Protein AF-A0AA45A853-F1 (afdb_monomer_lite)

Secondary structure (DSSP, 8-state):
--SHHHHHHHHHHHHHHHHHHHHHHHHHHHHHHHHHHHHHHHHHHHHHHHHHHHHHHHHHHHHHHHHHHHHHTTS-HHHHHHHTTTS-TTHHHHHHHHHHHHHHHHHHHHHHHHHHHH--

Sequence (120 aa):
MIALLPILSTVGNVLRLPALAAFLGGLATKVFELFFIRFSKQMAINLTVVTMIIGMATAASFTIYAMLTAIHFLVPPFLSQAWGFFVPDIAVPCVSTIMSARVMRWAWIWQMYTITRIAP

pLDDT: mean 74.33, std 8.97, range [47.44, 86.19]

Radius of gyration: 32.73 Å; chains: 1; bounding box: 50×24×103 Å

InterPro domains:
  IPR035210 Protein of unknown function DUF5455 [PF17537] (19-112)

Structure (mmCIF, N/CA/C/O backbone):
data_AF-A0AA45A853-F1
#
_entry.id   AF-A0AA45A853-F1
#
loop_
_atom_site.group_PDB
_atom_site.id
_atom_site.type_symbol
_atom_site.label_atom_id
_atom_site.label_alt_id
_atom_site.label_comp_id
_atom_site.label_asym_id
_atom_site.label_entity_id
_atom_site.label_seq_id
_atom_site.pdbx_PDB_ins_code
_atom_site.Cartn_x
_atom_site.Cartn_y
_atom_site.Cartn_z
_atom_site.occupancy
_atom_site.B_iso_or_equiv
_atom_site.auth_seq_id
_atom_site.auth_comp_id
_atom_site.auth_asym_id
_atom_site.auth_atom_id
_atom_site.pdbx_PDB_model_num
ATOM 1 N N . MET A 1 1 ? -23.615 -8.102 73.657 1.00 47.44 1 MET A N 1
ATOM 2 C CA . MET A 1 1 ? -23.521 -8.590 72.262 1.00 47.44 1 MET A CA 1
ATOM 3 C C . MET A 1 1 ? -24.364 -7.732 71.296 1.00 47.44 1 MET A C 1
ATOM 5 O O . MET A 1 1 ? -25.074 -8.289 70.478 1.00 47.44 1 MET A O 1
ATOM 9 N N . ILE A 1 2 ? -24.330 -6.385 71.368 1.00 53.19 2 ILE A N 1
ATOM 10 C CA . ILE A 1 2 ? -25.348 -5.554 70.668 1.00 53.19 2 ILE A CA 1
ATOM 11 C C . ILE A 1 2 ? -24.863 -4.202 70.091 1.00 53.19 2 ILE A C 1
ATOM 13 O O . ILE A 1 2 ? -25.653 -3.465 69.521 1.00 53.19 2 ILE A O 1
ATOM 17 N N . ALA A 1 3 ? -23.561 -3.888 70.109 1.00 55.75 3 ALA A N 1
ATOM 18 C CA . ALA A 1 3 ? -23.056 -2.628 69.529 1.00 55.75 3 ALA A CA 1
ATOM 19 C C . ALA A 1 3 ? -22.618 -2.713 68.046 1.00 55.75 3 ALA A C 1
ATOM 21 O O . ALA A 1 3 ? -22.424 -1.684 67.410 1.00 55.75 3 ALA A O 1
ATOM 22 N N . LEU A 1 4 ? -22.481 -3.917 67.469 1.00 52.81 4 LEU A N 1
ATOM 23 C CA . LEU A 1 4 ? -22.012 -4.098 66.080 1.00 52.81 4 LEU A CA 1
ATOM 24 C C . LEU A 1 4 ? -23.135 -4.061 65.030 1.00 52.81 4 LEU A C 1
ATOM 26 O O . LEU A 1 4 ? -22.886 -3.722 63.877 1.00 52.81 4 LEU A O 1
ATOM 30 N N . LEU A 1 5 ? -24.376 -4.359 65.426 1.00 59.69 5 LEU A N 1
ATOM 31 C CA . LEU A 1 5 ? -25.558 -4.317 64.556 1.00 59.69 5 LEU A CA 1
ATOM 32 C C . LEU A 1 5 ? -25.847 -2.921 63.965 1.00 59.69 5 LEU A C 1
ATOM 34 O O . LEU A 1 5 ? -26.066 -2.844 62.754 1.00 59.69 5 LEU A O 1
ATOM 38 N N . PRO A 1 6 ? -25.802 -1.810 64.734 1.00 60.84 6 PRO A N 1
ATOM 39 C CA . PRO A 1 6 ? -26.031 -0.490 64.153 1.00 60.84 6 PRO A CA 1
ATOM 40 C C . PRO A 1 6 ? -24.904 -0.069 63.200 1.00 60.84 6 PRO A C 1
ATOM 42 O O . PRO A 1 6 ? -25.202 0.532 62.173 1.00 60.84 6 PRO A O 1
ATOM 45 N N . ILE A 1 7 ? -23.647 -0.455 63.465 1.00 60.97 7 ILE A N 1
ATOM 46 C CA . ILE A 1 7 ? -22.483 -0.133 62.616 1.00 60.97 7 ILE A CA 1
ATOM 47 C C . ILE A 1 7 ? -22.533 -0.904 61.290 1.00 60.97 7 ILE A C 1
ATOM 49 O O . ILE A 1 7 ? -22.311 -0.331 60.229 1.00 60.97 7 ILE A O 1
ATOM 53 N N . LEU A 1 8 ? -22.896 -2.189 61.315 1.00 58.50 8 LEU A N 1
ATOM 54 C CA . LEU A 1 8 ? -23.122 -2.967 60.091 1.00 58.50 8 LEU A CA 1
ATOM 55 C C . LEU A 1 8 ? -24.299 -2.414 59.269 1.00 58.50 8 LEU A C 1
ATOM 57 O O . LEU A 1 8 ? -24.234 -2.407 58.040 1.00 58.50 8 LEU A O 1
ATOM 61 N N . SER A 1 9 ? -25.342 -1.891 59.926 1.00 60.53 9 SER A N 1
ATOM 62 C CA . SER A 1 9 ? -26.482 -1.269 59.237 1.00 60.53 9 SER A CA 1
ATOM 63 C C . SER A 1 9 ? -26.142 0.090 58.603 1.00 60.53 9 SER A C 1
ATOM 65 O O . SER A 1 9 ? -26.600 0.381 57.496 1.00 60.53 9 SER A O 1
ATOM 67 N N . THR A 1 10 ? -25.304 0.908 59.251 1.00 61.03 10 THR A N 1
ATOM 68 C CA . THR A 1 10 ? -24.875 2.209 58.716 1.00 61.03 10 THR A CA 1
ATOM 69 C C . THR A 1 10 ? -23.854 2.033 57.599 1.00 61.03 10 THR A C 1
ATOM 71 O O . THR A 1 10 ? -24.005 2.645 56.545 1.00 61.03 10 THR A O 1
ATOM 74 N N . VAL A 1 11 ? -22.892 1.122 57.757 1.00 60.19 11 VAL A N 1
ATOM 75 C CA . VAL A 1 11 ? -21.936 0.745 56.705 1.00 60.19 11 VAL A CA 1
ATOM 76 C C . VAL A 1 11 ? -22.684 0.172 55.491 1.00 60.19 11 VAL A C 1
ATOM 78 O O . VAL A 1 11 ? -22.473 0.633 54.372 1.00 60.19 11 VAL A O 1
ATOM 81 N N . GLY A 1 12 ? -23.660 -0.720 55.696 1.00 60.38 12 GLY A N 1
ATOM 82 C CA . GLY A 1 12 ? -24.498 -1.262 54.620 1.00 60.38 12 GLY A CA 1
ATOM 83 C C . GLY A 1 12 ? -25.330 -0.217 53.861 1.00 60.38 12 GLY A C 1
ATOM 84 O O . GLY A 1 12 ? -25.534 -0.365 52.657 1.00 60.38 12 GLY A O 1
ATOM 85 N N . ASN A 1 13 ? -25.774 0.863 54.514 1.00 61.66 13 ASN A N 1
ATOM 86 C CA . ASN A 1 13 ? -26.482 1.963 53.845 1.00 61.66 13 ASN A CA 1
ATOM 87 C C . ASN A 1 13 ? -25.541 2.929 53.113 1.00 61.66 13 ASN A C 1
ATOM 89 O O . ASN A 1 13 ? -25.890 3.402 52.032 1.00 61.66 13 ASN A O 1
ATOM 93 N N . VAL A 1 14 ? -24.341 3.183 53.643 1.00 61.38 14 VAL A N 1
ATOM 94 C CA . VAL A 1 14 ? -23.356 4.049 52.980 1.00 61.38 14 VAL A CA 1
ATOM 95 C C . VAL A 1 14 ? -22.742 3.353 51.768 1.00 61.38 14 VAL A C 1
ATOM 97 O O . VAL A 1 14 ? -22.54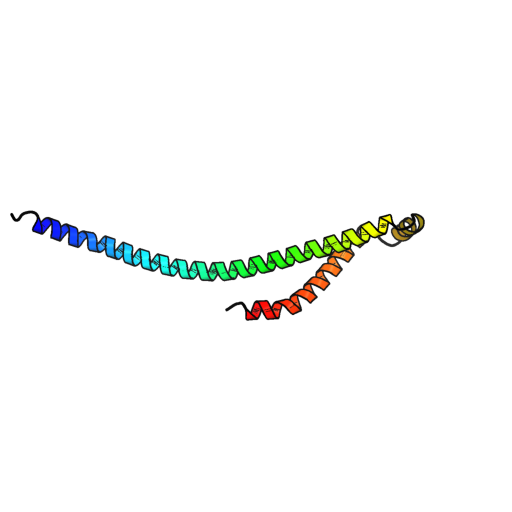3 4.016 50.763 1.00 61.38 14 VAL A O 1
ATOM 100 N N . LEU A 1 15 ? -22.526 2.032 51.793 1.00 58.69 15 LEU A N 1
ATOM 101 C CA . LEU A 1 15 ? -21.997 1.260 50.654 1.00 58.69 15 LEU A CA 1
ATOM 102 C C . LEU A 1 15 ? -22.964 1.140 49.462 1.00 58.69 15 LEU A C 1
ATOM 104 O O . LEU A 1 15 ? -22.514 0.909 48.339 1.00 58.69 15 LEU A O 1
ATOM 108 N N . ARG A 1 16 ? -24.272 1.345 49.661 1.00 60.72 16 ARG A N 1
ATOM 109 C CA . ARG A 1 16 ? -25.268 1.312 48.573 1.00 60.72 16 ARG A CA 1
ATOM 110 C C . ARG A 1 16 ? -25.104 2.460 47.578 1.00 60.72 16 ARG A C 1
ATOM 112 O O . ARG A 1 16 ? -25.307 2.250 46.388 1.00 60.72 16 ARG A O 1
ATOM 119 N N . LEU A 1 17 ? -24.702 3.643 48.044 1.00 63.72 17 LEU A N 1
ATOM 120 C CA . LEU A 1 17 ? -24.504 4.832 47.206 1.00 63.72 17 LEU A CA 1
ATOM 121 C C . LEU A 1 17 ? -23.281 4.698 46.264 1.00 63.72 17 LEU A C 1
ATOM 123 O O . LEU A 1 17 ? -23.450 4.884 45.059 1.00 63.72 17 LEU A O 1
ATOM 127 N N . PRO A 1 18 ? -22.085 4.287 46.738 1.00 68.44 18 PRO A N 1
ATOM 128 C CA . PRO A 1 18 ? -20.942 3.946 45.897 1.00 68.44 18 PRO A CA 1
ATOM 129 C C . PRO A 1 18 ? -21.198 2.750 44.983 1.00 68.44 18 PRO A C 1
ATOM 131 O O . PRO A 1 18 ? -20.747 2.771 43.845 1.00 68.44 18 PRO A O 1
ATOM 134 N N . ALA A 1 19 ? -21.929 1.723 45.434 1.00 66.81 19 ALA A N 1
ATOM 135 C CA . ALA A 1 19 ? -22.240 0.563 44.599 1.00 66.81 19 ALA A CA 1
ATOM 136 C C . ALA A 1 19 ? -23.174 0.925 43.431 1.00 66.81 19 ALA A C 1
ATOM 138 O O . ALA A 1 19 ? -22.950 0.478 42.308 1.00 66.81 19 ALA A O 1
ATOM 139 N N . LEU A 1 20 ? -24.171 1.787 43.662 1.00 63.34 20 LEU A N 1
ATOM 140 C CA . LEU A 1 20 ? -25.020 2.341 42.604 1.00 63.34 20 LEU A CA 1
ATOM 141 C C . LEU A 1 20 ? -24.236 3.261 41.665 1.00 63.34 20 LEU A C 1
ATOM 143 O O . LEU A 1 20 ? -24.387 3.142 40.454 1.00 63.34 20 LEU A O 1
ATOM 147 N N . ALA A 1 21 ? -23.371 4.130 42.193 1.00 72.06 21 ALA A N 1
ATOM 148 C CA . ALA A 1 21 ? -22.524 4.997 41.375 1.00 72.06 21 ALA A CA 1
ATOM 149 C C . ALA A 1 21 ? -21.514 4.199 40.530 1.00 72.06 21 ALA A C 1
ATOM 151 O O . ALA A 1 21 ? -21.306 4.516 39.362 1.00 72.06 21 ALA A O 1
ATOM 152 N N . ALA A 1 22 ? -20.936 3.127 41.077 1.00 74.25 22 ALA A N 1
ATOM 153 C CA . ALA A 1 22 ? -20.046 2.223 40.354 1.00 74.25 22 ALA A CA 1
ATOM 154 C C . ALA A 1 22 ? -20.801 1.392 39.306 1.00 74.25 22 ALA A C 1
ATOM 156 O O . ALA A 1 22 ? -20.292 1.186 38.208 1.00 74.25 22 ALA A O 1
ATOM 157 N N . PHE A 1 23 ? -22.029 0.960 39.602 1.00 74.12 23 PHE A N 1
ATOM 158 C CA . PHE A 1 23 ? -22.882 0.255 38.647 1.00 74.12 23 PHE A CA 1
ATOM 159 C C . PHE A 1 23 ? -23.343 1.168 37.499 1.00 74.12 23 PHE A C 1
ATOM 161 O O . PHE A 1 23 ? -23.230 0.794 36.334 1.00 74.12 23 PHE A O 1
ATOM 168 N N . LEU A 1 24 ? -23.790 2.390 37.803 1.00 74.94 24 LEU A N 1
ATOM 169 C CA . LEU A 1 24 ? -24.177 3.400 36.812 1.00 74.94 24 LEU A CA 1
ATOM 170 C C . LEU A 1 24 ? -22.971 3.898 36.003 1.00 74.94 24 LEU A C 1
ATOM 172 O O . LEU A 1 24 ? -23.073 4.045 34.788 1.00 74.94 24 LEU A O 1
ATOM 176 N N . GLY A 1 25 ? -21.815 4.089 36.642 1.00 76.25 25 GLY A N 1
ATOM 177 C CA . GLY A 1 25 ? -20.555 4.405 35.967 1.00 76.25 25 GLY A CA 1
ATOM 178 C C . GLY A 1 25 ? -20.058 3.254 35.085 1.00 76.25 25 GLY A C 1
ATOM 179 O O . GLY A 1 25 ? -19.602 3.477 33.963 1.00 76.25 25 GLY A O 1
ATOM 180 N N . GLY A 1 26 ? -20.220 2.009 35.536 1.00 75.94 26 GLY A N 1
ATOM 181 C CA . GLY A 1 26 ? -19.949 0.802 34.754 1.00 75.94 26 GLY A CA 1
ATOM 182 C C . GLY A 1 26 ? -20.874 0.666 33.541 1.00 75.94 26 GLY A C 1
ATOM 183 O O . GLY A 1 26 ? -20.421 0.351 32.446 1.00 75.94 26 GLY A O 1
ATOM 184 N N . LEU A 1 27 ? -22.162 0.978 33.690 1.00 75.38 27 LEU A N 1
ATOM 185 C CA . LEU A 1 27 ? -23.106 1.011 32.571 1.00 75.38 27 LEU A CA 1
ATOM 186 C C . LEU A 1 27 ? -22.774 2.129 31.580 1.00 75.38 27 LEU A C 1
ATOM 188 O O . LEU A 1 27 ? -22.718 1.877 30.379 1.00 75.38 27 LEU A O 1
ATOM 192 N N . ALA A 1 28 ? -22.497 3.340 32.066 1.00 73.81 28 ALA A N 1
ATOM 193 C CA . ALA A 1 28 ? -22.139 4.470 31.217 1.00 73.81 28 ALA A CA 1
ATOM 194 C C . ALA A 1 28 ? -20.880 4.172 30.392 1.00 73.81 28 ALA A C 1
ATOM 196 O O . ALA A 1 28 ? -20.881 4.360 29.177 1.00 73.81 28 ALA A O 1
ATOM 197 N N . THR A 1 29 ? -19.833 3.628 31.018 1.00 79.12 29 THR A N 1
ATOM 198 C CA . THR A 1 29 ? -18.599 3.249 30.312 1.00 79.12 29 THR A CA 1
ATOM 199 C C . THR A 1 29 ? -18.840 2.179 29.253 1.00 79.12 29 THR A C 1
ATOM 201 O O . THR A 1 29 ? -18.311 2.311 28.154 1.00 79.12 29 THR A O 1
ATOM 204 N N . LYS A 1 30 ? -19.700 1.186 29.508 1.00 77.62 30 LYS A N 1
ATOM 205 C CA . LYS A 1 30 ? -20.069 0.170 28.508 1.00 77.62 30 LYS A CA 1
ATOM 206 C C . LYS A 1 30 ? -20.858 0.747 27.330 1.00 77.62 30 LYS A C 1
ATOM 208 O O . LYS A 1 30 ? -20.641 0.327 26.193 1.00 77.62 30 LYS A O 1
ATOM 213 N N . VAL A 1 31 ? -21.728 1.732 27.568 1.00 78.50 31 VAL A N 1
ATOM 214 C CA . VAL A 1 31 ? -22.417 2.453 26.485 1.00 78.50 31 VAL A CA 1
ATOM 215 C C . VAL A 1 31 ? -21.416 3.257 25.655 1.00 78.50 31 VAL A C 1
ATOM 217 O O . VAL A 1 31 ? -21.422 3.151 24.430 1.00 78.50 31 VAL A O 1
ATOM 220 N N . PHE A 1 32 ? -20.514 4.007 26.294 1.00 77.12 32 PHE A N 1
ATOM 221 C CA . PHE A 1 32 ? -19.478 4.752 25.576 1.00 77.12 32 PHE A CA 1
ATOM 222 C C . PHE A 1 32 ? -18.545 3.826 24.785 1.00 77.12 32 PHE A C 1
ATOM 224 O O . PHE A 1 32 ? -18.255 4.104 23.624 1.00 77.12 32 PHE A O 1
ATOM 231 N N . GLU A 1 33 ? -18.139 2.694 25.359 1.00 82.81 33 GLU A N 1
ATOM 232 C CA . GLU A 1 33 ? -17.306 1.680 24.705 1.00 82.81 33 GLU A CA 1
ATOM 233 C C . GLU A 1 33 ? -17.962 1.143 23.421 1.00 82.81 33 GLU A C 1
ATOM 235 O O . GLU A 1 33 ? -17.307 1.059 22.382 1.00 82.81 33 GLU A O 1
ATOM 240 N N . LEU A 1 34 ? -19.276 0.887 23.433 1.00 77.19 34 LEU A N 1
ATOM 241 C CA . LEU A 1 34 ? -20.025 0.476 22.240 1.00 77.19 34 LEU A CA 1
ATOM 242 C C . LEU A 1 34 ? -19.970 1.538 21.123 1.00 77.19 34 LEU A C 1
ATOM 244 O O . LEU A 1 34 ? -19.781 1.203 19.949 1.00 77.19 34 LEU A O 1
ATOM 248 N N . PHE A 1 35 ? -20.128 2.815 21.480 1.00 74.50 35 PHE A N 1
ATOM 249 C CA . PHE A 1 35 ? -20.056 3.921 20.522 1.00 74.50 35 PHE A CA 1
ATOM 250 C C . PHE A 1 35 ? -18.644 4.097 19.958 1.00 74.50 35 PHE A C 1
ATOM 252 O O . PHE A 1 35 ? -18.490 4.234 18.741 1.00 74.50 35 PHE A O 1
ATOM 259 N N . PHE A 1 36 ? -17.613 4.018 20.802 1.00 73.56 36 PHE A N 1
ATOM 260 C CA . PHE A 1 36 ? -16.222 4.104 20.361 1.00 73.56 36 PHE A CA 1
ATOM 261 C C . PHE A 1 36 ? -15.834 2.944 19.448 1.00 73.56 36 PHE A C 1
ATOM 263 O O . PHE A 1 36 ? -15.205 3.178 18.416 1.00 73.56 36 PHE A O 1
ATOM 270 N N . ILE A 1 37 ? -16.246 1.711 19.754 1.00 78.25 37 ILE A N 1
ATOM 271 C CA . ILE A 1 37 ? -15.974 0.546 18.901 1.00 78.25 37 ILE A CA 1
ATOM 272 C C . ILE A 1 37 ? -16.643 0.709 17.530 1.00 78.25 37 ILE A C 1
ATOM 274 O O . ILE A 1 37 ? -16.017 0.445 16.505 1.00 78.25 37 ILE A O 1
ATOM 278 N N . ARG A 1 38 ? -17.891 1.190 17.470 1.00 72.69 38 ARG A N 1
ATOM 279 C CA . ARG A 1 38 ? -18.571 1.415 16.183 1.00 72.69 38 ARG A CA 1
ATOM 280 C C . ARG A 1 38 ? -17.939 2.538 15.363 1.00 72.69 38 ARG A C 1
ATOM 282 O O . ARG A 1 38 ? -17.739 2.362 14.163 1.00 72.69 38 ARG A O 1
ATOM 289 N N . PHE A 1 39 ? -17.604 3.660 15.997 1.00 75.31 39 PHE A N 1
ATOM 290 C CA . PHE A 1 39 ? -16.982 4.797 15.319 1.00 75.31 39 PHE A CA 1
ATOM 291 C C . PHE A 1 39 ? -15.568 4.460 14.820 1.00 75.31 39 PHE A C 1
ATOM 293 O O . PHE A 1 39 ? -15.244 4.674 13.651 1.00 75.31 39 PHE A O 1
ATOM 300 N N . SER A 1 40 ? -14.747 3.854 15.682 1.00 78.19 40 SER A N 1
ATOM 301 C CA . SER A 1 40 ? -13.385 3.433 15.333 1.00 78.19 40 SER A CA 1
ATOM 302 C C . SER A 1 40 ? -13.362 2.367 14.241 1.00 78.19 40 SER A C 1
ATOM 304 O O . SER A 1 40 ? -12.492 2.426 13.379 1.00 78.19 40 SER A O 1
ATOM 306 N N . LYS A 1 41 ? -14.332 1.443 14.206 1.00 74.88 41 LYS A N 1
ATOM 307 C CA . LYS A 1 41 ? -14.416 0.419 13.156 1.00 74.88 41 LYS A CA 1
ATOM 308 C C . LYS A 1 41 ? -14.606 1.033 11.767 1.00 74.88 41 LYS A C 1
ATOM 310 O O . LYS A 1 41 ? -13.903 0.645 10.840 1.00 74.88 41 LYS A O 1
ATOM 315 N N . GLN A 1 42 ? -15.497 2.014 11.627 1.00 74.62 42 GLN A N 1
ATOM 316 C CA . GLN A 1 42 ? -15.714 2.696 10.343 1.00 74.62 42 GLN A CA 1
ATOM 317 C C . GLN A 1 42 ? -14.492 3.523 9.925 1.00 74.62 42 GLN A C 1
ATOM 319 O O . GLN A 1 42 ? -14.061 3.478 8.772 1.00 74.62 42 GLN A O 1
ATOM 324 N N . MET A 1 43 ? -13.873 4.224 10.878 1.00 77.50 43 MET A N 1
ATOM 325 C CA . MET A 1 43 ? -12.657 4.992 10.616 1.00 77.50 43 MET A CA 1
ATOM 326 C C . MET A 1 43 ? -11.476 4.087 10.229 1.00 77.50 43 MET A C 1
ATOM 328 O O . MET A 1 43 ? -10.754 4.406 9.288 1.00 77.50 43 MET A O 1
ATOM 332 N N . ALA A 1 44 ? -11.310 2.938 10.889 1.00 74.38 44 ALA A N 1
ATOM 333 C CA . ALA A 1 44 ? -10.264 1.964 10.584 1.00 74.38 44 ALA A CA 1
ATOM 334 C C . ALA A 1 44 ? -10.447 1.336 9.194 1.00 74.38 44 ALA A C 1
ATOM 336 O O . ALA A 1 44 ? -9.475 1.205 8.451 1.00 74.38 44 ALA A O 1
ATOM 337 N N . ILE A 1 45 ? -11.681 1.003 8.800 1.00 79.62 45 ILE A N 1
ATOM 338 C CA . ILE A 1 45 ? -11.966 0.486 7.453 1.00 79.62 45 ILE A CA 1
ATOM 339 C C . ILE A 1 45 ? -11.591 1.533 6.397 1.00 79.62 45 ILE A C 1
ATOM 341 O O . ILE A 1 45 ? -10.831 1.231 5.481 1.00 79.62 45 ILE A O 1
ATOM 345 N N . ASN A 1 46 ? -12.016 2.786 6.562 1.00 80.44 46 ASN A N 1
ATOM 346 C CA . ASN A 1 46 ? -11.667 3.841 5.609 1.00 80.44 46 ASN A CA 1
ATOM 347 C C . ASN A 1 46 ? -10.154 4.083 5.539 1.00 80.44 46 ASN A C 1
ATOM 349 O O . ASN A 1 46 ? -9.606 4.252 4.450 1.00 80.44 46 ASN A O 1
ATOM 353 N N . LEU A 1 47 ? -9.463 4.057 6.681 1.00 81.25 47 LEU A N 1
ATOM 354 C CA . LEU A 1 47 ? -8.018 4.257 6.714 1.00 81.25 47 LEU A CA 1
ATOM 355 C C . LEU A 1 47 ? -7.272 3.109 6.019 1.00 81.25 47 LEU A C 1
ATOM 357 O O . LEU A 1 47 ? -6.377 3.366 5.221 1.00 81.25 47 LEU A O 1
ATOM 361 N N . THR A 1 48 ? -7.659 1.856 6.282 1.00 77.38 48 THR A N 1
ATOM 362 C CA . THR A 1 48 ? -7.042 0.670 5.655 1.00 77.38 48 THR A CA 1
ATOM 363 C C . THR A 1 48 ? -7.260 0.631 4.146 1.00 77.38 48 THR A C 1
ATOM 365 O O . THR A 1 48 ? -6.357 0.273 3.395 1.00 77.38 48 THR A O 1
ATOM 368 N N . VAL A 1 49 ? -8.430 1.067 3.682 1.00 79.00 49 VAL A N 1
ATOM 369 C CA . VAL A 1 49 ? -8.718 1.227 2.256 1.00 79.00 49 VAL A CA 1
ATOM 370 C C . VAL A 1 49 ? -7.798 2.275 1.628 1.00 79.00 49 VAL A C 1
ATOM 372 O O . VAL A 1 49 ? -7.169 2.009 0.605 1.00 79.00 49 VAL A O 1
ATOM 375 N N . VAL A 1 50 ? -7.671 3.452 2.245 1.00 82.00 50 VAL A N 1
ATOM 376 C CA . VAL A 1 50 ? -6.811 4.525 1.724 1.00 82.00 50 VAL A CA 1
ATOM 377 C C . VAL A 1 50 ? -5.345 4.090 1.692 1.00 82.00 50 VAL A C 1
ATOM 379 O O . VAL A 1 50 ? -4.670 4.306 0.685 1.00 82.00 50 VAL A O 1
ATOM 382 N N . THR A 1 51 ? -4.848 3.429 2.740 1.00 80.00 51 THR A N 1
ATOM 383 C CA . THR A 1 51 ? -3.461 2.942 2.768 1.00 80.00 51 THR A CA 1
ATOM 384 C C . THR A 1 51 ? -3.217 1.838 1.744 1.00 80.00 51 THR A C 1
ATOM 386 O O . THR A 1 51 ? -2.169 1.842 1.099 1.00 80.00 51 THR A O 1
ATOM 389 N N . MET A 1 52 ? -4.184 0.942 1.526 1.00 78.44 52 MET A N 1
ATOM 390 C CA . MET A 1 52 ? -4.100 -0.092 0.494 1.00 78.44 52 MET A CA 1
ATOM 391 C C . MET A 1 52 ? -4.031 0.519 -0.910 1.00 78.44 52 MET A C 1
ATOM 393 O O . MET A 1 52 ? -3.168 0.129 -1.698 1.00 78.44 52 MET A O 1
ATOM 397 N N . ILE A 1 53 ? -4.885 1.505 -1.212 1.00 82.38 53 ILE A N 1
ATOM 398 C CA . ILE A 1 53 ? -4.844 2.226 -2.491 1.00 82.38 53 ILE A CA 1
ATOM 399 C C . ILE A 1 53 ? -3.472 2.881 -2.654 1.00 82.38 53 ILE A C 1
ATOM 401 O O . ILE A 1 53 ? -2.795 2.628 -3.644 1.00 82.38 53 ILE A O 1
ATOM 405 N N . ILE A 1 54 ? -3.010 3.665 -1.679 1.00 82.94 54 ILE A N 1
ATOM 406 C CA . ILE A 1 54 ? -1.716 4.358 -1.774 1.00 82.94 54 ILE A CA 1
ATOM 407 C C . ILE A 1 54 ? -0.562 3.362 -1.968 1.00 82.94 54 ILE A C 1
ATOM 409 O O . ILE A 1 54 ? 0.293 3.592 -2.822 1.00 82.94 54 ILE A O 1
ATOM 413 N N . GLY A 1 55 ? -0.560 2.240 -1.243 1.00 81.19 55 GLY A N 1
ATOM 414 C CA . GLY A 1 55 ? 0.458 1.195 -1.377 1.00 81.19 55 GLY A CA 1
ATOM 415 C C . GLY A 1 55 ? 0.479 0.548 -2.764 1.00 81.19 55 GLY A C 1
ATOM 416 O O . GLY A 1 55 ? 1.546 0.352 -3.345 1.00 81.19 55 GLY A O 1
ATOM 417 N N . MET A 1 56 ? -0.690 0.274 -3.346 1.00 80.19 56 MET A N 1
ATOM 418 C CA . MET A 1 56 ? -0.770 -0.214 -4.726 1.00 80.19 56 MET A CA 1
ATOM 419 C C . MET A 1 56 ? -0.312 0.847 -5.739 1.00 80.19 56 MET A C 1
ATOM 421 O O . MET A 1 56 ? 0.282 0.496 -6.759 1.00 80.19 56 MET A O 1
ATOM 425 N N . ALA A 1 57 ? -0.543 2.134 -5.459 1.00 80.94 57 ALA A N 1
ATOM 426 C CA . ALA A 1 57 ? -0.166 3.244 -6.337 1.00 80.94 57 ALA A CA 1
ATOM 427 C C . ALA A 1 57 ? 1.338 3.338 -6.501 1.00 80.94 57 ALA A C 1
ATOM 429 O O . ALA A 1 57 ? 1.849 3.426 -7.618 1.00 80.94 57 ALA A O 1
ATOM 430 N N . THR A 1 58 ? 2.023 3.334 -5.361 1.00 82.94 58 THR A N 1
ATOM 431 C CA . THR A 1 58 ? 3.468 3.491 -5.281 1.00 82.94 58 THR A CA 1
ATOM 432 C C . THR A 1 58 ? 4.169 2.256 -5.823 1.00 82.94 58 THR A C 1
ATOM 434 O O . THR A 1 58 ? 5.130 2.389 -6.574 1.00 82.94 58 THR A O 1
ATOM 437 N N . ALA A 1 59 ? 3.648 1.058 -5.546 1.00 83.56 59 ALA A N 1
ATOM 438 C CA . ALA A 1 59 ? 4.169 -0.172 -6.134 1.00 83.56 59 ALA A CA 1
ATOM 439 C C . ALA A 1 59 ? 4.029 -0.180 -7.670 1.00 83.56 59 ALA A C 1
ATOM 441 O O . ALA A 1 59 ? 4.982 -0.500 -8.384 1.00 83.56 59 ALA A O 1
ATOM 442 N N . ALA A 1 60 ? 2.868 0.213 -8.202 1.00 83.00 60 ALA A N 1
ATOM 443 C CA . ALA A 1 60 ? 2.633 0.253 -9.645 1.00 83.00 60 ALA A CA 1
ATOM 444 C C . ALA A 1 60 ? 3.478 1.328 -10.353 1.00 83.00 60 ALA A C 1
ATOM 446 O O . ALA A 1 60 ? 4.062 1.062 -11.401 1.00 83.00 60 ALA A O 1
ATOM 447 N N . SER A 1 61 ? 3.591 2.534 -9.790 1.00 80.50 61 SER A N 1
ATOM 448 C CA . SER A 1 61 ? 4.418 3.586 -10.394 1.00 80.50 61 SER A CA 1
ATOM 449 C C . SER A 1 61 ? 5.905 3.227 -10.370 1.00 80.50 61 SER A C 1
ATOM 451 O O . SER A 1 61 ? 6.601 3.447 -11.364 1.00 80.50 61 SER A O 1
ATOM 453 N N . PHE A 1 62 ? 6.381 2.622 -9.278 1.00 86.19 62 PHE A N 1
ATOM 454 C CA . PHE A 1 62 ? 7.777 2.221 -9.134 1.00 86.19 62 PHE A CA 1
ATOM 455 C C . PHE A 1 62 ? 8.150 1.070 -10.070 1.00 86.19 62 PHE A C 1
ATOM 457 O O . PHE A 1 62 ? 9.205 1.108 -10.693 1.00 86.19 62 PHE A O 1
ATOM 464 N N . THR A 1 63 ? 7.277 0.072 -10.223 1.00 85.06 63 THR A N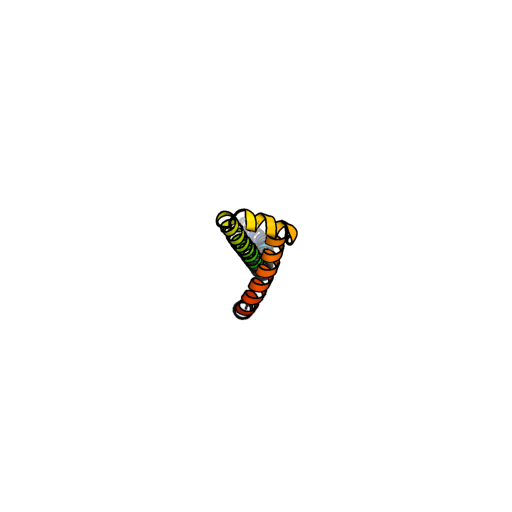 1
ATOM 465 C CA . THR A 1 63 ? 7.516 -1.050 -11.147 1.00 85.06 63 THR A CA 1
ATOM 466 C C . THR A 1 63 ? 7.574 -0.593 -12.603 1.00 85.06 63 THR A C 1
ATOM 468 O O . THR A 1 63 ? 8.498 -0.977 -13.317 1.00 85.06 63 THR A O 1
ATOM 471 N N . ILE A 1 64 ? 6.658 0.283 -13.036 1.00 83.56 64 ILE A N 1
ATOM 472 C CA . ILE A 1 64 ? 6.682 0.853 -14.394 1.00 83.56 64 ILE A CA 1
ATOM 473 C C . ILE A 1 64 ? 7.955 1.681 -14.609 1.00 83.56 64 ILE A C 1
ATOM 475 O O . ILE A 1 64 ? 8.610 1.546 -15.643 1.00 83.56 64 ILE A O 1
ATOM 479 N N . TYR A 1 65 ? 8.330 2.507 -13.629 1.00 83.00 65 TYR A N 1
ATOM 480 C CA . TYR A 1 65 ? 9.559 3.294 -13.696 1.00 83.00 65 TYR A CA 1
ATOM 481 C C . TYR A 1 65 ? 10.799 2.396 -13.802 1.00 83.00 65 TYR A C 1
ATOM 483 O O . TYR A 1 65 ? 11.614 2.591 -14.697 1.00 83.00 65 TYR A O 1
ATOM 491 N N . ALA A 1 66 ? 10.902 1.369 -12.954 1.00 85.31 66 ALA A N 1
ATOM 492 C CA . ALA A 1 66 ? 12.017 0.428 -12.950 1.00 85.31 66 ALA A CA 1
ATOM 493 C C . ALA A 1 66 ? 12.135 -0.369 -14.260 1.00 85.31 66 ALA A C 1
ATOM 495 O O . ALA A 1 66 ? 13.242 -0.639 -14.718 1.00 85.31 66 ALA A O 1
ATOM 496 N N . MET A 1 67 ? 11.016 -0.730 -14.895 1.00 81.75 67 MET A N 1
ATOM 497 C CA . MET A 1 67 ? 11.045 -1.380 -16.210 1.00 81.75 67 MET A CA 1
ATOM 498 C C . MET A 1 67 ? 11.554 -0.435 -17.302 1.00 81.75 67 MET A C 1
ATOM 500 O O . MET A 1 67 ? 12.376 -0.834 -18.123 1.00 81.75 67 MET A O 1
ATOM 504 N N . LEU A 1 68 ? 11.106 0.822 -17.301 1.00 78.31 68 LEU A N 1
ATOM 505 C CA . LEU A 1 68 ? 11.534 1.816 -18.289 1.00 78.31 68 LEU A CA 1
ATOM 506 C C . LEU A 1 68 ? 13.019 2.171 -18.136 1.00 78.31 68 LEU A C 1
ATOM 508 O O . LEU A 1 68 ? 13.720 2.298 -19.140 1.00 78.31 68 LEU A O 1
ATOM 512 N N . THR A 1 69 ? 13.529 2.254 -16.906 1.00 79.56 69 THR A N 1
ATOM 513 C CA . THR A 1 69 ? 14.966 2.445 -16.668 1.00 79.56 69 THR A CA 1
ATOM 514 C C . THR A 1 69 ? 15.778 1.194 -17.001 1.00 79.56 69 THR A C 1
ATOM 516 O O . THR A 1 69 ? 16.869 1.317 -17.547 1.00 79.56 69 THR A O 1
ATOM 519 N N . ALA A 1 70 ? 15.258 -0.012 -16.753 1.00 80.06 70 ALA A N 1
ATOM 520 C CA . ALA A 1 70 ? 15.924 -1.254 -17.150 1.00 80.06 70 ALA A CA 1
ATOM 521 C C . ALA A 1 70 ? 16.097 -1.356 -18.676 1.00 80.06 70 ALA A C 1
ATOM 523 O O . ALA A 1 70 ? 17.140 -1.800 -19.154 1.00 80.06 70 ALA A O 1
ATOM 524 N N . ILE A 1 71 ? 15.105 -0.895 -19.445 1.00 79.69 71 ILE A N 1
ATOM 525 C CA . ILE A 1 71 ? 15.180 -0.845 -20.911 1.00 79.69 71 ILE A CA 1
ATOM 526 C C . ILE A 1 71 ? 16.268 0.132 -21.373 1.00 79.69 71 ILE A C 1
ATOM 528 O O . ILE A 1 71 ? 16.959 -0.157 -22.346 1.00 79.69 71 ILE A O 1
ATOM 532 N N . HIS A 1 72 ? 16.480 1.244 -20.663 1.00 74.75 72 HIS A N 1
ATOM 533 C CA . HIS A 1 72 ? 17.519 2.224 -21.007 1.00 74.75 72 HIS A CA 1
ATOM 534 C C . HIS A 1 72 ? 18.929 1.610 -21.050 1.00 74.75 72 HIS A C 1
ATOM 536 O O . HIS A 1 72 ? 19.704 1.948 -21.939 1.00 74.75 72 HIS A O 1
ATOM 542 N N . PHE A 1 73 ? 19.227 0.623 -20.196 1.00 74.88 73 PHE A N 1
ATOM 543 C CA . PHE A 1 73 ? 20.510 -0.096 -20.215 1.00 74.88 73 PHE A CA 1
ATOM 544 C C . PHE A 1 73 ? 20.708 -1.020 -21.428 1.00 74.88 73 PHE A C 1
ATOM 546 O O . PHE A 1 73 ? 21.842 -1.361 -21.757 1.00 74.88 73 PHE A O 1
ATOM 553 N N . LEU A 1 74 ? 19.626 -1.446 -22.083 1.00 81.12 74 LEU A N 1
ATOM 554 C CA . LEU A 1 74 ? 19.661 -2.332 -23.254 1.00 81.12 74 LEU A CA 1
ATOM 555 C C . LEU A 1 74 ? 19.639 -1.554 -24.579 1.00 81.12 74 LEU A C 1
ATOM 557 O O . LEU A 1 74 ? 19.910 -2.126 -25.635 1.00 81.12 74 LEU A O 1
ATOM 561 N N . VAL A 1 75 ? 19.298 -0.263 -24.542 1.00 80.94 75 VAL A N 1
ATOM 562 C CA . VAL A 1 75 ? 19.125 0.560 -25.741 1.00 80.94 75 VAL A CA 1
ATOM 563 C C . VAL A 1 75 ? 20.476 1.120 -26.213 1.00 80.94 75 VAL A C 1
ATOM 565 O O . VAL A 1 75 ? 21.224 1.690 -25.419 1.00 80.94 75 VAL A O 1
ATOM 568 N N . PRO A 1 76 ? 20.797 1.019 -27.518 1.00 81.62 76 PRO A N 1
ATOM 569 C CA . PRO A 1 76 ? 22.006 1.614 -28.077 1.00 81.62 76 PRO A CA 1
ATOM 570 C C . PRO A 1 76 ? 22.077 3.140 -27.864 1.00 81.62 76 PRO A C 1
ATOM 572 O O . PRO A 1 76 ? 21.056 3.827 -27.970 1.00 81.62 76 PRO A O 1
ATOM 575 N N . PRO A 1 77 ? 23.275 3.720 -27.658 1.00 78.38 77 PRO A N 1
ATOM 576 C CA . PRO A 1 77 ? 23.431 5.119 -27.243 1.00 78.38 77 PRO A CA 1
ATOM 577 C C . PRO A 1 77 ? 22.874 6.139 -28.250 1.00 78.38 77 PRO A C 1
ATOM 579 O O . PRO A 1 77 ? 22.385 7.195 -27.851 1.00 78.38 77 PRO A O 1
ATOM 582 N N . PHE A 1 78 ? 22.872 5.810 -29.546 1.00 77.81 78 PHE A N 1
ATOM 583 C CA . PHE A 1 78 ? 22.314 6.673 -30.593 1.00 77.81 78 PHE A CA 1
ATOM 584 C C . PHE A 1 78 ? 20.793 6.863 -30.466 1.00 77.81 78 PHE A C 1
ATOM 586 O O . PHE A 1 78 ? 20.279 7.943 -30.749 1.00 77.81 78 PHE A O 1
ATOM 593 N N . LEU A 1 79 ? 20.071 5.841 -29.995 1.00 75.06 79 LEU A N 1
ATOM 594 C CA . LEU A 1 79 ? 18.626 5.912 -29.768 1.00 75.06 79 LEU A CA 1
ATOM 595 C C . LEU A 1 79 ? 18.304 6.757 -28.535 1.00 75.06 79 LEU A C 1
ATOM 597 O O . LEU A 1 79 ? 17.384 7.566 -28.586 1.00 75.06 79 LEU A O 1
ATOM 601 N N . SER A 1 80 ? 19.092 6.636 -27.461 1.00 71.06 80 SER A N 1
ATOM 602 C CA . SER A 1 80 ? 18.906 7.456 -26.257 1.00 71.06 80 SER A CA 1
ATOM 603 C C . SER A 1 80 ? 19.138 8.945 -26.528 1.00 71.06 80 SER A C 1
ATOM 605 O O . SER A 1 80 ? 18.401 9.777 -26.005 1.00 71.06 80 SER A O 1
ATOM 607 N N . GLN A 1 81 ? 20.144 9.290 -27.336 1.00 74.94 81 GLN A N 1
ATOM 608 C CA . GLN A 1 81 ? 20.429 10.685 -27.684 1.00 74.94 81 GLN A CA 1
ATOM 609 C C . GLN A 1 81 ? 19.359 11.273 -28.607 1.00 74.94 81 GLN A C 1
ATOM 611 O O . GLN A 1 81 ? 18.930 12.401 -28.390 1.00 74.94 81 GLN A O 1
ATOM 616 N N . ALA A 1 82 ? 18.876 10.504 -29.590 1.00 77.44 82 ALA A N 1
ATOM 617 C CA . ALA A 1 82 ? 17.780 10.933 -30.456 1.00 77.44 82 ALA A CA 1
ATOM 618 C C . ALA A 1 82 ? 16.470 11.146 -29.674 1.00 77.44 82 ALA A C 1
ATOM 620 O O . ALA A 1 82 ? 15.735 12.094 -29.944 1.00 77.44 82 ALA A O 1
ATOM 621 N N . TRP A 1 83 ? 16.190 10.298 -28.680 1.00 73.88 83 TRP A N 1
ATOM 622 C CA . TRP A 1 83 ? 14.976 10.395 -27.865 1.00 73.88 83 TRP A CA 1
ATOM 623 C C . TRP A 1 83 ? 14.971 11.619 -26.938 1.00 73.88 83 TRP A C 1
ATOM 625 O O . TRP A 1 83 ? 13.926 12.245 -26.757 1.00 73.88 83 TRP A O 1
ATOM 635 N N . GLY A 1 84 ? 16.143 12.011 -26.426 1.00 73.38 84 GLY A N 1
ATOM 636 C CA . GLY A 1 84 ? 16.315 13.205 -25.590 1.00 73.38 84 GLY A CA 1
ATOM 637 C C . GLY A 1 84 ? 16.024 14.536 -26.300 1.00 73.38 84 GLY A C 1
ATOM 638 O O . GLY A 1 84 ? 15.820 15.543 -25.630 1.00 73.38 84 GLY A O 1
ATOM 639 N N . PHE A 1 85 ? 15.941 14.561 -27.639 1.00 77.62 85 PHE A N 1
ATOM 640 C CA . PHE A 1 85 ? 15.509 15.754 -28.386 1.00 77.62 85 PHE A CA 1
ATOM 641 C C . PHE A 1 85 ? 13.991 15.980 -28.355 1.00 77.62 85 PHE A C 1
ATOM 643 O O . PHE A 1 85 ? 13.543 17.112 -28.527 1.00 77.62 85 PHE A O 1
ATOM 650 N N . PHE A 1 86 ? 13.197 14.925 -28.153 1.00 81.38 86 PHE A N 1
ATOM 651 C CA . PHE A 1 86 ? 11.731 14.993 -28.218 1.00 81.38 86 PHE A CA 1
ATOM 652 C C . PHE A 1 86 ? 11.061 14.795 -26.861 1.00 81.38 86 PHE A C 1
ATOM 654 O O . PHE A 1 86 ? 9.951 15.285 -26.648 1.00 81.38 86 PHE A O 1
ATOM 661 N N . VAL A 1 87 ? 11.707 14.064 -25.953 1.00 80.50 87 VAL A N 1
ATOM 662 C CA . VAL A 1 87 ? 11.121 13.660 -24.679 1.00 80.50 87 VAL A CA 1
ATOM 663 C C . VAL A 1 87 ? 11.989 14.177 -23.531 1.00 80.50 87 VAL A C 1
ATOM 665 O O . VAL A 1 87 ? 13.155 13.797 -23.447 1.00 80.50 87 VAL A O 1
ATOM 668 N N . PRO A 1 88 ? 11.444 15.018 -22.632 1.00 79.19 88 PRO A N 1
ATOM 669 C CA . PRO A 1 88 ? 12.182 15.487 -21.466 1.00 79.19 88 PRO A CA 1
ATOM 670 C C . PRO A 1 88 ? 12.404 14.344 -20.467 1.00 79.19 88 PRO A C 1
ATOM 672 O O . PRO A 1 88 ? 11.562 13.454 -20.340 1.00 79.19 88 PRO A O 1
ATOM 675 N N . ASP A 1 89 ? 13.480 14.417 -19.682 1.00 76.62 89 ASP A N 1
ATOM 676 C CA . ASP A 1 89 ? 13.866 13.364 -18.723 1.00 76.62 89 ASP A CA 1
ATOM 677 C C . ASP A 1 89 ? 12.783 13.053 -17.670 1.00 76.62 89 ASP A C 1
ATOM 679 O O . ASP A 1 89 ? 12.699 11.946 -17.138 1.00 76.62 89 ASP A O 1
ATOM 683 N N . ILE A 1 90 ? 11.885 14.007 -17.403 1.00 78.94 90 ILE A N 1
ATOM 684 C CA . ILE A 1 90 ? 10.747 13.840 -16.486 1.00 78.94 90 ILE A CA 1
ATOM 685 C C . ILE A 1 90 ? 9.542 13.115 -17.107 1.00 78.94 90 ILE A C 1
ATOM 687 O O . ILE A 1 90 ? 8.582 12.796 -16.406 1.00 78.94 90 ILE A O 1
ATOM 691 N N . ALA A 1 91 ? 9.544 12.837 -18.410 1.00 78.94 91 ALA A N 1
ATOM 692 C CA . ALA A 1 91 ? 8.387 12.238 -19.069 1.00 78.94 91 ALA A CA 1
ATOM 693 C C . ALA A 1 91 ? 8.124 10.804 -18.592 1.00 78.94 91 ALA A C 1
ATOM 695 O O . ALA A 1 91 ? 6.970 10.418 -18.418 1.00 78.94 91 ALA A O 1
ATOM 696 N N . VAL A 1 92 ? 9.179 10.029 -18.332 1.00 79.25 92 VAL A N 1
ATOM 697 C CA . VAL A 1 92 ? 9.084 8.648 -17.836 1.00 79.25 92 VAL A CA 1
ATOM 698 C C . VAL A 1 92 ? 8.328 8.577 -16.496 1.00 79.25 92 VAL A C 1
ATOM 700 O O . VAL A 1 92 ? 7.344 7.833 -16.422 1.00 79.25 92 VAL A O 1
ATOM 703 N N . PRO A 1 93 ? 8.683 9.363 -15.456 1.00 80.69 93 PRO A N 1
ATOM 704 C CA . PRO A 1 93 ? 7.915 9.380 -14.209 1.00 80.69 93 PRO A CA 1
ATOM 705 C C . PRO A 1 93 ? 6.510 10.004 -14.347 1.00 80.69 93 PRO A C 1
ATOM 707 O O . PRO A 1 93 ? 5.576 9.590 -13.656 1.00 80.69 93 PRO A O 1
ATOM 710 N N . CYS A 1 94 ? 6.296 10.964 -15.252 1.00 82.12 94 CYS A N 1
ATOM 711 C CA . CYS A 1 94 ? 4.956 11.517 -15.492 1.00 82.12 94 CYS A CA 1
ATOM 712 C C . CYS A 1 94 ? 4.015 10.505 -16.168 1.00 82.12 94 CYS A C 1
ATOM 714 O O . CYS A 1 94 ? 2.854 10.365 -15.787 1.00 82.12 94 CYS A O 1
ATOM 716 N N . VAL A 1 95 ? 4.501 9.754 -17.156 1.00 83.31 95 VAL A N 1
ATOM 717 C CA . VAL A 1 95 ? 3.695 8.733 -17.837 1.00 83.31 95 VAL A CA 1
ATOM 718 C C . VAL A 1 95 ? 3.424 7.548 -16.910 1.00 83.31 95 VAL A C 1
ATOM 720 O O . VAL A 1 95 ? 2.301 7.037 -16.895 1.00 83.31 95 VAL A O 1
ATOM 723 N N . SER A 1 96 ? 4.400 7.143 -16.091 1.00 82.06 96 SER A N 1
ATOM 724 C CA . SER A 1 96 ? 4.210 6.049 -15.134 1.00 82.06 96 SER A CA 1
ATOM 725 C C . SER A 1 96 ? 3.151 6.377 -14.079 1.00 82.06 96 SER A C 1
ATOM 727 O O . SER A 1 96 ? 2.328 5.520 -13.762 1.00 82.06 96 SER A O 1
ATOM 729 N N . THR A 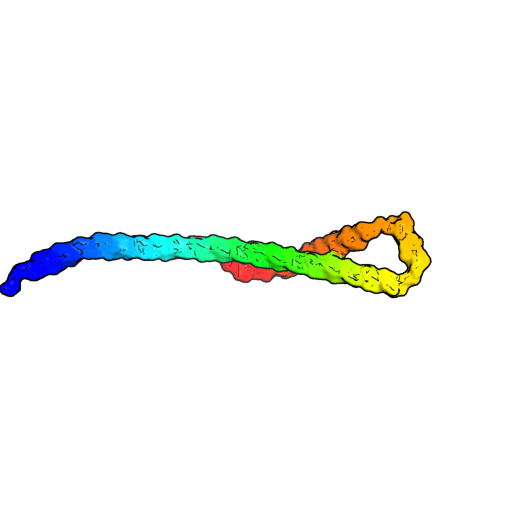1 97 ? 3.104 7.623 -13.598 1.00 80.94 97 THR A N 1
ATOM 730 C CA . THR A 1 97 ? 2.087 8.088 -12.640 1.00 80.94 97 THR A CA 1
ATOM 731 C C . THR A 1 97 ? 0.689 8.200 -13.256 1.00 80.94 97 THR A C 1
ATOM 733 O O . THR A 1 97 ? -0.296 7.818 -12.624 1.00 80.94 97 THR A O 1
ATOM 736 N N . ILE A 1 98 ? 0.569 8.649 -14.510 1.00 86.06 98 ILE A N 1
ATOM 737 C CA . ILE A 1 98 ? -0.725 8.676 -15.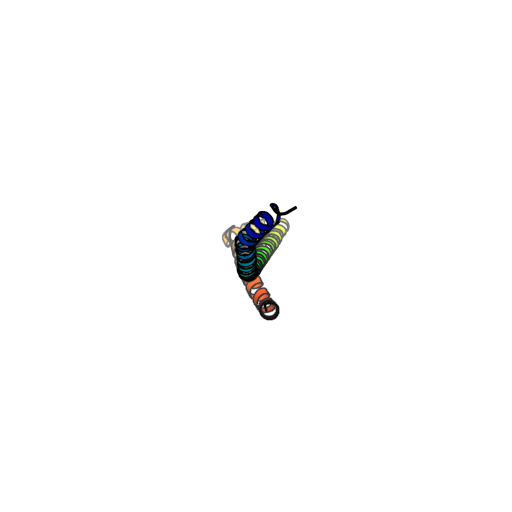216 1.00 86.06 98 ILE A CA 1
ATOM 738 C C . ILE A 1 98 ? -1.249 7.252 -15.448 1.00 86.06 98 ILE A C 1
ATOM 740 O O . ILE A 1 98 ? -2.438 6.979 -15.249 1.00 86.06 98 ILE A O 1
ATOM 744 N N . MET A 1 99 ? -0.376 6.335 -15.870 1.00 82.81 99 MET A N 1
ATOM 745 C CA . MET A 1 99 ? -0.760 4.946 -16.118 1.00 82.81 99 MET A CA 1
ATOM 746 C C . MET A 1 99 ? -1.109 4.213 -14.824 1.00 82.81 99 MET A C 1
ATOM 748 O O . MET A 1 99 ? -2.126 3.516 -14.793 1.00 82.81 99 MET A O 1
ATOM 752 N N . SER A 1 100 ? -0.355 4.422 -13.741 1.00 82.25 100 SER A N 1
ATOM 753 C CA . SER A 1 100 ? -0.689 3.833 -12.442 1.00 82.25 100 SER A CA 1
ATOM 754 C C . SER A 1 100 ? -2.053 4.322 -11.946 1.00 82.25 100 SER A C 1
ATOM 756 O O . SER A 1 100 ? -2.887 3.498 -11.570 1.00 82.25 100 SER A O 1
ATOM 758 N N . ALA A 1 101 ? -2.362 5.618 -12.072 1.00 82.50 101 ALA A N 1
ATOM 759 C CA .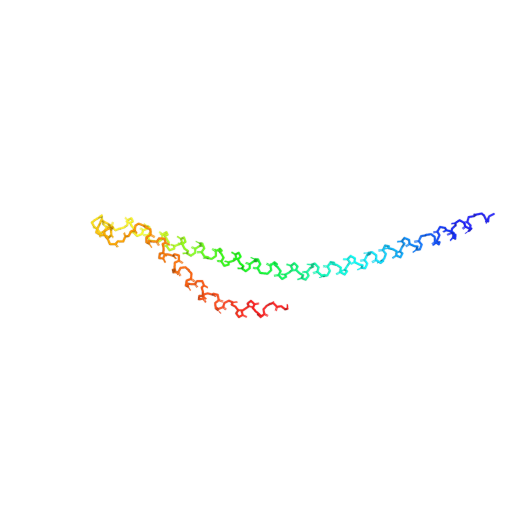 ALA A 1 101 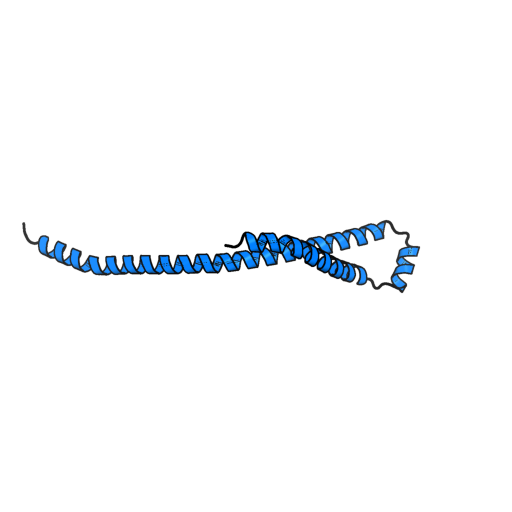? -3.670 6.163 -11.702 1.00 82.50 101 ALA A CA 1
ATOM 760 C C . ALA A 1 101 ? -4.834 5.513 -12.480 1.00 82.50 101 ALA A C 1
ATOM 762 O O . ALA A 1 101 ? -5.894 5.230 -11.912 1.00 82.50 101 ALA A O 1
ATOM 763 N N . ARG A 1 102 ? -4.646 5.223 -13.775 1.00 84.62 102 ARG A N 1
ATOM 764 C CA . ARG A 1 102 ? -5.658 4.535 -14.599 1.00 84.62 102 ARG A CA 1
ATOM 765 C C . ARG A 1 102 ? -5.855 3.079 -14.186 1.00 84.62 102 ARG A C 1
ATOM 767 O O . ARG A 1 102 ? -6.999 2.646 -14.048 1.00 84.62 102 ARG A O 1
ATOM 774 N N . VAL A 1 103 ? -4.763 2.347 -13.963 1.00 82.06 103 VAL A N 1
ATOM 775 C CA . VAL A 1 103 ? -4.809 0.945 -13.514 1.00 82.06 103 VAL A CA 1
ATOM 776 C C . VAL A 1 103 ? -5.498 0.841 -12.157 1.00 82.06 103 VAL A C 1
ATOM 778 O O . VAL A 1 103 ? -6.331 -0.039 -11.952 1.00 82.06 103 VAL A O 1
ATOM 781 N N . MET A 1 104 ? -5.229 1.779 -11.252 1.00 81.50 104 MET A N 1
ATOM 782 C CA . MET A 1 104 ? -5.877 1.814 -9.945 1.00 81.50 104 MET A CA 1
ATOM 783 C C . MET A 1 104 ? -7.361 2.117 -10.032 1.00 81.50 104 MET A C 1
ATOM 785 O O . MET A 1 104 ? -8.143 1.438 -9.376 1.00 81.50 104 MET A O 1
ATOM 789 N N . ARG A 1 105 ? -7.774 3.082 -10.864 1.00 82.75 105 ARG A N 1
ATOM 790 C CA . ARG A 1 105 ? -9.200 3.343 -11.100 1.00 82.75 105 ARG A CA 1
ATOM 791 C C . ARG A 1 105 ? -9.904 2.094 -11.622 1.00 82.75 105 ARG A C 1
ATOM 793 O O . ARG A 1 105 ? -11.008 1.796 -11.180 1.00 82.75 105 ARG A O 1
ATOM 800 N N . TRP A 1 106 ? -9.268 1.368 -12.538 1.00 81.50 106 TRP A N 1
ATOM 801 C CA . TRP A 1 106 ? -9.797 0.105 -13.039 1.00 81.50 106 TRP A CA 1
ATOM 802 C C . TRP A 1 106 ? -9.904 -0.938 -11.922 1.00 81.50 106 TRP A C 1
ATOM 804 O O . TRP A 1 106 ? -11.002 -1.424 -11.672 1.00 81.50 106 TRP A O 1
ATOM 814 N N . ALA A 1 107 ? -8.821 -1.217 -11.189 1.00 79.62 107 ALA A N 1
ATOM 815 C CA . ALA A 1 107 ? -8.809 -2.185 -10.087 1.00 79.62 107 ALA A CA 1
ATOM 816 C C . ALA A 1 107 ? -9.845 -1.849 -9.000 1.00 79.62 107 ALA A C 1
ATOM 818 O O . ALA A 1 107 ? -10.522 -2.732 -8.476 1.00 79.62 107 ALA A O 1
ATOM 819 N N . TRP A 1 108 ? -10.016 -0.561 -8.710 1.00 76.00 108 TRP A N 1
ATOM 820 C CA . TRP A 1 108 ? -10.979 -0.053 -7.743 1.00 76.00 108 TRP A CA 1
ATOM 821 C C . TRP A 1 108 ? -12.429 -0.343 -8.131 1.00 76.00 108 TRP A C 1
ATOM 823 O O . TRP A 1 108 ? -13.221 -0.744 -7.282 1.00 76.00 108 TRP A O 1
ATOM 833 N N . ILE A 1 109 ? -12.778 -0.212 -9.414 1.00 79.00 109 ILE A N 1
ATOM 834 C CA . ILE A 1 109 ? -14.128 -0.530 -9.905 1.00 79.00 109 ILE A CA 1
ATOM 835 C C . ILE A 1 109 ? -14.487 -1.997 -9.610 1.00 79.00 109 ILE A C 1
ATOM 837 O O . ILE A 1 109 ? -15.626 -2.279 -9.242 1.00 79.00 109 ILE A O 1
ATOM 841 N N . TRP A 1 110 ? -13.520 -2.915 -9.685 1.00 70.38 110 TRP A N 1
ATOM 842 C CA . TRP A 1 110 ? -13.735 -4.331 -9.363 1.00 70.38 110 TRP A CA 1
ATOM 843 C C . TRP A 1 110 ? -13.822 -4.607 -7.855 1.00 70.38 110 TRP A C 1
ATOM 845 O O . TRP A 1 110 ? -14.597 -5.464 -7.435 1.00 70.38 110 TRP A O 1
ATOM 855 N N . GLN A 1 111 ? -13.056 -3.881 -7.033 1.00 69.81 111 GLN A N 1
ATOM 856 C CA . GLN A 1 111 ? -13.008 -4.068 -5.573 1.00 69.81 111 GLN A CA 1
ATOM 857 C C . GLN A 1 111 ? -14.133 -3.338 -4.822 1.00 69.81 111 GLN A C 1
ATOM 859 O O . GLN A 1 111 ? -14.466 -3.705 -3.698 1.00 69.81 111 GLN A O 1
ATOM 864 N N . MET A 1 112 ? -14.775 -2.334 -5.425 1.00 63.53 112 MET A N 1
ATOM 865 C CA . MET A 1 112 ? -15.878 -1.635 -4.760 1.00 63.53 112 MET A CA 1
ATOM 866 C C . MET A 1 112 ? -17.056 -2.557 -4.450 1.00 63.53 112 MET A C 1
ATOM 868 O O . MET A 1 112 ? -17.622 -2.460 -3.367 1.00 63.53 112 MET A O 1
ATOM 872 N N . TYR A 1 113 ? -17.375 -3.499 -5.343 1.00 59.56 113 TYR A N 1
ATOM 873 C CA . TYR A 1 113 ? -18.465 -4.449 -5.118 1.00 59.56 113 TYR A CA 1
ATOM 874 C C . TYR A 1 113 ? -18.232 -5.332 -3.882 1.00 59.56 113 TYR A C 1
ATOM 876 O O . TYR A 1 113 ? -19.167 -5.599 -3.126 1.00 59.56 113 TYR A O 1
ATOM 884 N N . THR A 1 114 ? -16.990 -5.765 -3.640 1.00 63.81 114 THR A N 1
ATOM 885 C CA . THR A 1 114 ? -16.652 -6.577 -2.465 1.00 63.81 114 THR A CA 1
ATOM 886 C C . THR A 1 114 ? -16.664 -5.726 -1.198 1.00 63.81 114 THR A C 1
ATOM 888 O O . THR A 1 114 ? -17.333 -6.099 -0.239 1.00 63.81 114 THR A O 1
ATOM 891 N N . ILE A 1 115 ? -16.041 -4.544 -1.201 1.00 64.81 115 ILE A N 1
ATOM 892 C CA . ILE A 1 115 ? -15.992 -3.656 -0.025 1.00 64.81 115 ILE A CA 1
ATOM 893 C C . ILE A 1 115 ? -17.402 -3.252 0.432 1.00 64.81 115 ILE A C 1
ATOM 895 O O . ILE A 1 115 ? -17.718 -3.378 1.616 1.00 64.81 115 ILE A O 1
ATOM 899 N N . THR A 1 116 ? -18.286 -2.852 -0.490 1.00 65.88 116 THR A N 1
ATOM 900 C CA . THR A 1 116 ? -19.663 -2.455 -0.140 1.00 65.88 116 THR A CA 1
ATOM 901 C C . THR A 1 116 ? -20.512 -3.606 0.388 1.00 65.88 116 THR A C 1
ATOM 903 O O . THR A 1 116 ? -21.494 -3.368 1.080 1.00 65.88 116 THR A O 1
ATOM 906 N N . ARG A 1 117 ? -20.162 -4.855 0.057 1.00 59.91 117 ARG A N 1
ATOM 907 C CA . ARG A 1 117 ? -20.930 -6.043 0.456 1.00 59.91 117 ARG A CA 1
ATOM 908 C C . ARG A 1 117 ? -20.456 -6.641 1.782 1.00 59.91 117 ARG A C 1
ATOM 910 O O . ARG A 1 117 ? -21.222 -7.344 2.432 1.00 59.91 117 ARG A O 1
ATOM 917 N N . ILE A 1 118 ? -19.202 -6.392 2.163 1.00 61.28 118 ILE A N 1
ATOM 918 C CA . ILE A 1 118 ? -18.582 -6.922 3.388 1.00 61.28 118 ILE A CA 1
ATOM 919 C C . ILE A 1 118 ? -18.706 -5.927 4.556 1.00 61.28 118 ILE A C 1
ATOM 921 O O . ILE A 1 118 ? -18.517 -6.324 5.702 1.00 61.28 118 ILE A O 1
ATOM 925 N N . ALA A 1 119 ? -19.031 -4.656 4.299 1.00 54.12 119 ALA A N 1
ATOM 926 C CA . ALA A 1 119 ? -19.342 -3.672 5.334 1.00 54.12 119 ALA A CA 1
ATOM 927 C C . ALA A 1 119 ? -20.810 -3.826 5.805 1.00 54.12 119 ALA A C 1
ATOM 929 O O . ALA A 1 119 ? -21.706 -3.445 5.052 1.00 54.12 119 ALA A O 1
ATOM 930 N N . PRO A 1 120 ? -21.083 -4.408 6.995 1.00 52.22 120 PRO A N 1
ATOM 931 C CA . PRO A 1 120 ? -22.415 -4.405 7.600 1.00 52.22 120 PRO A CA 1
ATOM 932 C C . PRO A 1 120 ? -22.794 -3.039 8.185 1.00 52.22 120 PRO A C 1
ATOM 934 O O . PRO A 1 120 ? -21.879 -2.302 8.635 1.00 52.22 120 PRO A O 1
#

Foldseek 3Di:
DPPVVVVCVVVVVVVVVVVVVVVVVVVVVVVVVVVCVVVVVVVVLVVVVVVVLVVQLCVQLVVQLVVVVVVVVVDDPVVVVVVVVPDPPCVSSVVSNVVSVVVSVVVCVVCVVVSVVPPD

Organism: NCBI:txid136468